Protein AF-A0A9N9I7U0-F1 (afdb_monomer)

pLDDT: mean 82.81, std 10.74, range [43.25, 94.0]

InterPro domains:
  IPR003877 SPRY domain [PF00622] (58-108)
  IPR013320 Concanavalin A-like lectin/glucanase domain superfamily [SSF49899] (7-109)
  IPR043136 B30.2/SPRY domain superfamily [G3DSA:2.60.120.920] (1-111)
  IPR050618 Ubiquitination and Signaling Pathway Regulator [PTHR12864] (9-109)

Secondary structure (DSSP, 8-state):
-B-TTEEE-SSSS--EEE-S--SSGGG---B--SSPPPGGGSEEEEEEE-S---S----SS-EE-TTT-EEE-SSS-PEE-S----TT-EEEEEEETTTTEEEEEETTEE-

Foldseek 3Di:
DWDPQKDQDDPVSQDIDGNFPQPDQVRDIDDDDPDDDDLVVQKDKDKDAPQADDDHDYDADQDQAQVQRFGDDRDPDTDRDGHHHGHGKMKMWMAGSVVRDIWMDINNHTD

Structure (mmCIF, N/CA/C/O backbone):
data_AF-A0A9N9I7U0-F1
#
_entry.id   AF-A0A9N9I7U0-F1
#
loop_
_atom_site.group_PDB
_atom_site.id
_atom_site.type_symbol
_atom_site.label_atom_id
_atom_site.label_alt_id
_atom_site.label_comp_id
_atom_site.label_asym_id
_atom_site.label_entity_id
_atom_site.label_seq_id
_atom_site.pdbx_PDB_ins_code
_atom_site.Cartn_x
_atom_site.Cartn_y
_atom_site.Cartn_z
_atom_site.occupancy
_atom_site.B_iso_or_equiv
_atom_site.auth_seq_id
_atom_site.auth_comp_id
_atom_site.auth_asym_id
_atom_site.auth_atom_id
_atom_site.pdbx_PDB_model_num
ATOM 1 N N . ASP A 1 1 ? -7.838 -12.714 -3.949 1.00 80.19 1 ASP A N 1
ATOM 2 C CA . ASP A 1 1 ? -7.470 -12.498 -5.361 1.00 80.19 1 ASP A CA 1
ATOM 3 C C . ASP A 1 1 ? -6.077 -11.894 -5.380 1.00 80.19 1 ASP A C 1
ATOM 5 O O . ASP A 1 1 ? -5.862 -10.914 -4.674 1.00 80.19 1 ASP A O 1
ATOM 9 N N . CYS A 1 2 ? -5.130 -12.544 -6.049 1.00 86.69 2 CYS A N 1
ATOM 10 C CA . CYS A 1 2 ? -3.701 -12.298 -5.875 1.00 86.69 2 CYS A CA 1
ATOM 11 C C 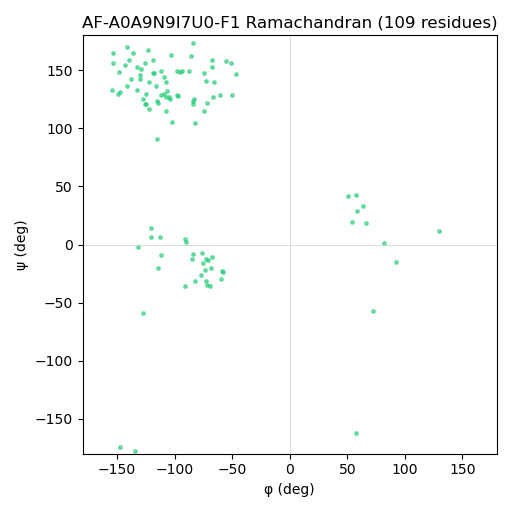. CYS A 1 2 ? -2.960 -12.525 -7.191 1.00 86.69 2 CYS A C 1
ATOM 13 O O . CYS A 1 2 ? -3.152 -13.558 -7.834 1.00 86.69 2 CYS A O 1
ATOM 15 N N . TRP A 1 3 ? -2.113 -11.575 -7.583 1.00 88.12 3 TRP A N 1
ATOM 16 C CA . TRP A 1 3 ? -1.225 -11.755 -8.730 1.00 88.12 3 TRP A CA 1
ATOM 17 C C . TRP A 1 3 ? -0.155 -12.828 -8.452 1.00 88.12 3 TRP A C 1
ATOM 19 O O . TRP A 1 3 ? 0.247 -12.986 -7.299 1.00 88.12 3 TRP A O 1
ATOM 29 N N . PRO A 1 4 ? 0.371 -13.517 -9.488 1.00 91.19 4 PRO A N 1
ATOM 30 C CA . PRO A 1 4 ? 1.359 -14.594 -9.321 1.00 91.19 4 PRO A CA 1
ATOM 31 C C . PRO A 1 4 ? 2.662 -14.183 -8.625 1.00 91.19 4 PRO A C 1
ATOM 33 O O . PRO A 1 4 ? 3.362 -15.029 -8.083 1.00 91.19 4 PRO A O 1
ATOM 36 N N . TYR A 1 5 ? 3.000 -12.893 -8.659 1.00 91.19 5 TYR A N 1
ATOM 37 C CA . TYR A 1 5 ? 4.205 -12.348 -8.037 1.00 91.19 5 TYR A CA 1
ATOM 38 C C . TYR A 1 5 ? 4.004 -11.892 -6.591 1.00 91.19 5 TYR A C 1
ATOM 40 O O . TYR A 1 5 ? 4.946 -11.369 -6.007 1.00 91.19 5 TYR A O 1
ATOM 48 N N . VAL A 1 6 ? 2.815 -12.056 -6.007 1.00 91.81 6 VAL A N 1
ATOM 49 C CA . VAL A 1 6 ? 2.569 -11.726 -4.598 1.00 91.81 6 VAL A CA 1
ATOM 50 C C . VAL A 1 6 ? 2.325 -13.008 -3.820 1.00 91.81 6 VAL A C 1
ATOM 52 O O . VAL A 1 6 ? 1.470 -13.814 -4.182 1.00 91.81 6 VAL A O 1
ATOM 55 N N . THR A 1 7 ? 3.062 -13.167 -2.728 1.00 91.62 7 THR A N 1
ATOM 56 C CA . THR A 1 7 ? 2.929 -14.297 -1.812 1.00 91.62 7 THR A CA 1
ATOM 57 C C . THR A 1 7 ? 2.478 -13.784 -0.458 1.00 91.62 7 THR A C 1
ATOM 59 O O . THR A 1 7 ? 3.002 -12.790 0.039 1.00 91.62 7 THR A O 1
ATOM 62 N N . ILE A 1 8 ? 1.521 -14.472 0.154 1.00 92.94 8 ILE A N 1
ATOM 63 C CA . ILE A 1 8 ? 1.207 -14.302 1.571 1.00 92.94 8 ILE A CA 1
ATOM 64 C C . ILE A 1 8 ? 2.185 -15.180 2.355 1.00 92.94 8 ILE A C 1
ATOM 66 O O . ILE A 1 8 ? 2.255 -16.384 2.108 1.00 92.94 8 ILE A O 1
ATOM 70 N N . ILE A 1 9 ? 2.970 -14.580 3.247 1.00 93.19 9 ILE A N 1
ATOM 71 C CA . ILE A 1 9 ? 4.124 -15.233 3.890 1.00 93.19 9 ILE A CA 1
ATOM 72 C C . ILE A 1 9 ? 3.942 -15.470 5.394 1.00 93.19 9 ILE A C 1
ATOM 74 O O . ILE A 1 9 ? 4.876 -15.900 6.071 1.00 93.19 9 ILE A O 1
ATOM 78 N N . ASP A 1 10 ? 2.758 -15.193 5.931 1.00 92.81 10 ASP A N 1
ATOM 79 C CA . ASP A 1 10 ? 2.378 -15.490 7.310 1.00 92.81 10 ASP A CA 1
ATOM 80 C C . ASP A 1 10 ? 1.118 -16.365 7.385 1.00 92.81 10 ASP A C 1
ATOM 82 O O . ASP A 1 10 ? 0.417 -16.585 6.399 1.00 92.81 10 ASP A O 1
ATOM 86 N N . GLN A 1 11 ? 0.847 -16.907 8.573 1.00 91.81 11 GLN A N 1
ATOM 87 C CA . GLN A 1 11 ? -0.317 -17.770 8.811 1.00 91.81 11 GLN A CA 1
ATOM 88 C C . GLN A 1 11 ? -1.620 -16.969 8.936 1.00 91.81 11 GLN A C 1
ATOM 90 O O . GLN A 1 11 ? -2.693 -17.486 8.624 1.00 91.81 11 GLN A O 1
ATOM 95 N N . ASP A 1 12 ? -1.514 -15.705 9.350 1.00 94.00 12 ASP A N 1
ATOM 96 C CA . ASP A 1 12 ? -2.656 -14.820 9.589 1.00 94.00 12 ASP A CA 1
ATOM 97 C C . ASP A 1 12 ? -3.156 -14.123 8.314 1.00 94.00 12 ASP A C 1
ATOM 99 O O . ASP A 1 12 ? -4.230 -13.524 8.307 1.00 94.00 12 ASP A O 1
ATOM 103 N N . ASN A 1 13 ? -2.430 -14.261 7.203 1.00 91.88 13 ASN A N 1
ATOM 104 C CA . ASN A 1 13 ? -2.685 -13.606 5.924 1.00 91.88 13 ASN A CA 1
ATOM 105 C C . ASN A 1 13 ? -2.581 -12.075 5.948 1.00 91.88 13 ASN A C 1
ATOM 107 O O . ASN A 1 13 ? -3.295 -11.389 5.210 1.00 91.88 13 ASN A O 1
ATOM 111 N N . LEU A 1 14 ? -1.693 -11.536 6.783 1.00 91.44 14 LEU A N 1
ATOM 112 C CA . LEU A 1 14 ? -1.484 -10.099 6.957 1.00 91.44 14 LEU A CA 1
ATOM 113 C C . LEU A 1 14 ? -0.120 -9.632 6.438 1.00 91.44 14 LEU A C 1
ATOM 115 O O . LEU A 1 14 ? 0.111 -8.427 6.327 1.00 91.44 14 LEU A O 1
ATOM 119 N N . LYS A 1 15 ? 0.773 -10.557 6.073 1.00 90.75 15 LYS A N 1
ATOM 120 C CA . LYS A 1 15 ? 2.107 -10.247 5.560 1.00 90.75 15 LYS A CA 1
ATOM 121 C C . LYS A 1 15 ? 2.252 -10.705 4.117 1.00 90.75 15 LYS A C 1
ATOM 123 O O . LYS A 1 15 ? 2.103 -11.885 3.805 1.00 90.75 15 LYS A O 1
ATOM 128 N N . VAL A 1 16 ? 2.603 -9.765 3.245 1.00 91.38 16 VAL A N 1
ATOM 129 C CA . VAL A 1 16 ? 2.765 -10.004 1.807 1.00 91.38 16 VAL A CA 1
ATOM 130 C C . VAL A 1 16 ? 4.192 -9.733 1.353 1.00 91.38 16 VAL A C 1
ATOM 132 O O . VAL A 1 16 ? 4.867 -8.848 1.878 1.00 91.38 16 VAL A O 1
ATOM 135 N N . GLU A 1 17 ? 4.639 -10.492 0.359 1.00 88.94 17 GLU A N 1
ATOM 136 C CA . GLU A 1 17 ? 5.953 -10.357 -0.260 1.00 88.94 17 GLU A CA 1
ATOM 137 C C . GLU A 1 17 ? 5.838 -10.365 -1.785 1.00 88.94 17 GLU A C 1
ATOM 139 O O . GLU A 1 17 ? 5.162 -11.216 -2.372 1.00 88.94 17 GLU A O 1
ATOM 144 N N . TYR A 1 18 ? 6.520 -9.414 -2.424 1.00 89.88 18 TYR A N 1
ATOM 145 C CA . TYR A 1 18 ? 6.682 -9.383 -3.871 1.00 89.88 18 TYR A CA 1
ATOM 146 C C . TYR A 1 18 ? 7.862 -10.267 -4.288 1.00 89.88 18 TYR A C 1
ATOM 148 O O . TYR A 1 18 ? 8.990 -10.059 -3.854 1.00 89.88 18 TYR A O 1
ATOM 156 N N . ASN A 1 19 ? 7.589 -11.223 -5.171 1.00 88.62 19 ASN A N 1
ATOM 157 C CA . ASN A 1 19 ? 8.519 -12.235 -5.675 1.00 88.62 19 ASN A CA 1
ATOM 158 C C . ASN A 1 19 ? 8.691 -12.163 -7.206 1.00 88.62 19 ASN A C 1
ATOM 160 O O . ASN A 1 19 ? 9.167 -13.107 -7.839 1.00 88.62 19 ASN A O 1
ATOM 164 N N . GLY A 1 20 ? 8.251 -11.064 -7.824 1.00 86.62 20 GLY A N 1
ATOM 165 C CA . GLY A 1 20 ? 8.372 -10.842 -9.262 1.00 86.62 20 GLY A CA 1
ATOM 166 C C . GLY A 1 20 ? 9.731 -10.268 -9.679 1.00 86.62 20 GLY A C 1
ATOM 167 O O . GLY A 1 20 ? 10.557 -9.906 -8.843 1.00 86.62 20 GLY A O 1
ATOM 168 N N . PRO A 1 21 ? 9.985 -10.165 -10.993 1.00 84.69 21 PRO A N 1
ATOM 169 C CA . PRO A 1 21 ? 11.277 -9.724 -11.514 1.00 84.69 21 PRO A CA 1
ATOM 170 C C . PRO A 1 21 ? 11.537 -8.217 -11.347 1.00 84.69 21 PRO A C 1
ATOM 172 O O . PRO A 1 21 ? 12.699 -7.817 -11.395 1.00 84.69 21 PRO A O 1
ATOM 175 N N . GLY A 1 22 ? 10.498 -7.385 -11.186 1.00 80.50 22 GLY A N 1
ATOM 176 C CA . GLY A 1 22 ? 10.621 -5.948 -10.900 1.00 80.50 22 GLY A CA 1
ATOM 177 C C . GLY A 1 22 ? 11.413 -5.129 -11.931 1.00 80.50 22 GLY A C 1
ATOM 178 O O . GLY A 1 22 ? 12.052 -4.141 -11.568 1.00 80.50 22 GLY A O 1
ATOM 179 N N . ARG A 1 23 ? 11.437 -5.538 -13.208 1.00 79.06 23 ARG A N 1
ATOM 180 C CA . ARG A 1 23 ? 12.278 -4.919 -14.254 1.00 79.06 23 ARG A CA 1
ATOM 181 C C . ARG A 1 23 ? 11.558 -3.795 -14.983 1.00 79.06 23 ARG A C 1
ATOM 183 O O . ARG A 1 23 ? 12.187 -2.825 -15.401 1.00 79.06 23 ARG A O 1
ATOM 190 N N . THR A 1 24 ? 10.258 -3.962 -15.183 1.00 75.44 24 THR A N 1
ATOM 191 C CA . THR A 1 24 ? 9.408 -3.112 -16.015 1.00 75.44 24 THR A CA 1
ATOM 192 C C . THR A 1 24 ? 8.040 -2.914 -15.374 1.00 75.44 24 THR A C 1
ATOM 194 O O . THR A 1 24 ? 7.666 -3.621 -14.441 1.00 75.44 24 THR A O 1
ATOM 197 N N . SER A 1 25 ? 7.249 -1.996 -15.929 1.00 69.75 25 SER A N 1
ATOM 198 C CA . SER A 1 25 ? 5.860 -1.809 -15.514 1.00 69.75 25 SER A CA 1
ATOM 199 C C . SER A 1 25 ? 4.992 -3.061 -15.686 1.00 69.75 25 SER A C 1
ATOM 201 O O . SER A 1 25 ? 4.080 -3.293 -14.907 1.00 69.75 25 SER A O 1
ATOM 203 N N . SER A 1 26 ? 5.266 -3.944 -16.645 1.00 78.94 26 SER A N 1
ATOM 204 C CA . SER A 1 26 ? 4.480 -5.183 -16.752 1.00 78.94 26 SER A CA 1
ATOM 205 C C . SER A 1 26 ? 4.694 -6.151 -15.583 1.00 78.94 26 SER A C 1
ATOM 207 O O . SER A 1 26 ? 3.932 -7.102 -15.447 1.00 78.94 26 SER A O 1
ATOM 209 N N . ASP A 1 27 ? 5.695 -5.902 -14.733 1.00 82.06 27 ASP A N 1
ATOM 210 C CA . ASP A 1 27 ? 6.002 -6.729 -13.567 1.00 82.06 27 ASP A CA 1
ATOM 211 C C . ASP A 1 27 ? 5.279 -6.261 -12.294 1.00 82.06 27 ASP A C 1
ATOM 213 O O . ASP A 1 27 ? 5.533 -6.816 -11.222 1.00 82.06 27 ASP A O 1
ATOM 217 N N . ALA A 1 28 ? 4.394 -5.255 -12.392 1.00 80.50 28 ALA A N 1
ATOM 218 C CA . ALA A 1 28 ? 3.541 -4.813 -11.285 1.00 80.50 28 ALA A CA 1
ATOM 219 C C . ALA A 1 28 ? 2.817 -6.000 -10.672 1.00 80.50 28 ALA A C 1
ATOM 221 O O . ALA A 1 28 ? 2.559 -6.986 -11.353 1.00 80.50 28 ALA A O 1
ATOM 222 N N . ALA A 1 29 ? 2.413 -5.892 -9.415 1.00 85.50 29 ALA A N 1
ATOM 223 C CA . ALA A 1 29 ? 1.514 -6.878 -8.856 1.00 85.50 29 ALA A CA 1
ATOM 224 C C . ALA A 1 29 ? 0.609 -6.248 -7.807 1.00 85.50 29 ALA A C 1
ATOM 226 O O . ALA A 1 29 ? 0.998 -5.308 -7.116 1.00 85.50 29 ALA A O 1
ATOM 227 N N . ALA A 1 30 ? -0.603 -6.780 -7.699 1.00 87.44 30 ALA A N 1
ATOM 228 C CA . ALA A 1 30 ? -1.586 -6.350 -6.723 1.00 87.44 30 ALA A CA 1
ATOM 229 C C . ALA A 1 30 ? -2.192 -7.563 -6.016 1.00 87.44 30 ALA A C 1
ATOM 231 O O . ALA A 1 30 ? -2.298 -8.662 -6.571 1.00 87.44 30 ALA A O 1
ATOM 232 N N . ILE A 1 31 ? -2.631 -7.332 -4.786 1.00 90.94 31 ILE A N 1
ATOM 233 C CA . ILE A 1 31 ? -3.422 -8.269 -4.000 1.00 90.94 31 ILE A CA 1
ATOM 234 C C . ILE A 1 31 ? -4.642 -7.531 -3.457 1.00 90.94 31 ILE A C 1
ATOM 236 O O . ILE A 1 31 ? -4.565 -6.353 -3.114 1.00 90.94 31 ILE A O 1
ATOM 240 N N . ARG A 1 32 ? -5.782 -8.221 -3.409 1.00 91.38 32 ARG A N 1
ATOM 241 C CA . ARG A 1 32 ? -7.019 -7.707 -2.815 1.00 91.38 32 ARG A CA 1
ATOM 242 C C . ARG A 1 32 ? -7.363 -8.483 -1.553 1.00 91.38 32 ARG A C 1
ATOM 244 O O . ARG A 1 32 ? -7.121 -9.691 -1.477 1.00 91.38 32 ARG A O 1
ATOM 251 N N . THR A 1 33 ? -8.009 -7.799 -0.611 1.00 89.44 33 THR A N 1
ATOM 252 C CA . THR A 1 33 ? -8.665 -8.426 0.541 1.00 89.44 33 THR A CA 1
ATOM 253 C C . THR A 1 33 ? -9.676 -9.484 0.085 1.00 89.44 33 THR A C 1
ATOM 255 O O . THR A 1 33 ? -10.173 -9.475 -1.045 1.00 89.44 33 THR A O 1
ATOM 258 N N . ASN A 1 34 ? -9.999 -10.425 0.972 1.00 90.88 34 ASN A N 1
ATOM 259 C CA . ASN A 1 34 ? -10.948 -11.504 0.676 1.00 90.88 34 ASN A CA 1
ATOM 260 C C . ASN A 1 34 ? -12.415 -11.037 0.612 1.00 90.88 34 ASN A C 1
ATOM 262 O O . ASN A 1 34 ? -13.271 -11.794 0.153 1.00 90.88 34 ASN A O 1
ATOM 266 N N . LYS A 1 35 ? -12.708 -9.814 1.068 1.00 91.06 35 LYS A N 1
ATOM 267 C CA . LYS A 1 35 ? -14.038 -9.203 1.056 1.00 91.06 35 LYS A CA 1
ATOM 268 C C . LYS A 1 35 ? -13.951 -7.731 0.640 1.00 91.06 35 LYS A C 1
ATOM 270 O O . LYS A 1 35 ? -12.995 -7.059 1.040 1.00 91.06 35 LYS A O 1
ATOM 275 N N . PRO A 1 36 ? -14.927 -7.226 -0.139 1.00 88.75 36 PRO A N 1
ATOM 276 C CA . PRO A 1 36 ? -15.066 -5.795 -0.370 1.00 88.75 36 PRO A CA 1
ATOM 277 C C . PRO A 1 36 ? -15.472 -5.089 0.926 1.00 88.75 36 PRO A C 1
ATOM 279 O O . PRO A 1 36 ? -16.036 -5.708 1.831 1.00 88.75 36 PRO A O 1
ATOM 282 N N . ILE A 1 37 ? -15.214 -3.786 0.992 1.00 89.62 37 ILE A N 1
ATOM 283 C CA . ILE A 1 37 ? -15.696 -2.949 2.089 1.00 89.62 37 ILE A CA 1
ATOM 284 C C . ILE A 1 37 ? -17.216 -2.783 1.925 1.00 89.62 37 ILE A C 1
ATOM 286 O O . ILE A 1 37 ? -17.641 -2.311 0.867 1.00 89.62 37 ILE A O 1
ATOM 290 N N . PRO A 1 38 ? -18.041 -3.178 2.913 1.00 88.56 38 PRO A N 1
ATOM 291 C CA . PRO A 1 38 ? -19.484 -2.978 2.837 1.00 88.56 38 PRO A CA 1
ATOM 292 C C . PRO A 1 38 ? -19.800 -1.474 2.872 1.00 88.56 38 PRO A C 1
ATOM 294 O O . PRO A 1 38 ? -19.331 -0.803 3.791 1.00 88.56 38 PRO A O 1
ATOM 297 N N . PRO A 1 39 ? -20.569 -0.913 1.923 1.00 78.88 39 PRO A N 1
ATOM 298 C CA . PRO A 1 39 ? -20.886 0.520 1.912 1.00 78.88 39 PRO A CA 1
ATOM 299 C C . PRO A 1 39 ? -21.591 1.010 3.187 1.00 78.88 39 PRO A C 1
ATOM 301 O O . PRO A 1 39 ? -21.510 2.185 3.537 1.00 78.88 39 PRO A O 1
ATOM 304 N N . GLU A 1 40 ? -22.262 0.112 3.909 1.00 89.44 40 GLU A N 1
ATOM 305 C CA . GLU A 1 40 ? -23.042 0.412 5.112 1.00 89.44 40 GLU A CA 1
ATOM 306 C C . GLU A 1 40 ? -22.174 0.771 6.326 1.00 89.44 40 GLU A C 1
ATOM 308 O O . GLU A 1 40 ? -22.695 1.283 7.316 1.00 89.44 40 GLU A O 1
ATOM 313 N N . VAL A 1 41 ? -20.858 0.524 6.276 1.00 90.06 41 VAL A N 1
ATOM 314 C CA . VAL A 1 41 ? -19.946 0.830 7.394 1.00 90.06 41 VAL A CA 1
ATOM 315 C C . VAL A 1 41 ? -19.768 2.333 7.622 1.00 90.06 41 VAL A C 1
ATOM 317 O O . VAL A 1 41 ? -19.359 2.737 8.708 1.00 90.06 41 VAL A O 1
ATOM 320 N N . GLY A 1 42 ? -20.066 3.168 6.618 1.00 88.88 42 GLY A N 1
ATOM 321 C CA . GLY A 1 42 ? -19.907 4.625 6.659 1.00 88.88 42 GLY A CA 1
ATOM 322 C C . GLY A 1 42 ? -18.443 5.073 6.607 1.00 88.88 42 GLY A C 1
ATOM 323 O O . GLY A 1 42 ? -18.058 5.789 5.687 1.00 88.88 42 GLY A O 1
ATOM 324 N N . LEU A 1 43 ? -17.620 4.608 7.549 1.00 88.06 43 LEU A N 1
ATOM 325 C CA . LEU A 1 43 ? -16.184 4.863 7.622 1.00 88.06 43 LEU A CA 1
ATOM 326 C C . LEU A 1 43 ? -15.419 3.542 7.737 1.00 88.06 43 LEU A C 1
ATOM 328 O O . LEU A 1 43 ? -15.663 2.748 8.645 1.00 88.06 43 LEU A O 1
ATOM 332 N N . TYR A 1 44 ? -14.469 3.328 6.832 1.00 91.00 44 TYR A N 1
ATOM 333 C CA . TYR A 1 44 ? -13.559 2.188 6.870 1.00 91.00 44 TYR A CA 1
ATOM 334 C C . TYR A 1 44 ? -12.113 2.668 6.919 1.00 91.00 44 TYR A C 1
ATOM 336 O O . TYR A 1 44 ? -11.756 3.624 6.234 1.00 91.00 44 TYR A O 1
ATOM 344 N N . TYR A 1 45 ? -11.282 1.998 7.712 1.00 91.12 45 TYR A N 1
ATOM 345 C CA . TYR A 1 45 ? -9.879 2.354 7.890 1.00 91.12 45 TYR A CA 1
ATOM 346 C C . TYR A 1 45 ? -9.022 1.096 7.981 1.00 91.12 45 TYR A C 1
ATOM 348 O O . TYR A 1 45 ? -9.386 0.139 8.666 1.00 91.12 45 TYR A O 1
ATOM 356 N N . PHE A 1 46 ? -7.885 1.106 7.292 1.00 89.62 46 PHE A N 1
ATOM 357 C CA . PHE A 1 46 ? -6.859 0.079 7.417 1.00 89.62 46 PHE A CA 1
ATOM 358 C C . PHE A 1 46 ? -5.470 0.704 7.319 1.00 89.62 46 PHE A C 1
ATOM 360 O O . PHE A 1 46 ? -5.289 1.754 6.702 1.00 89.62 46 PHE A O 1
ATOM 367 N N . GLU A 1 47 ? -4.490 0.033 7.916 1.00 86.31 47 GLU A N 1
ATOM 368 C CA . GLU A 1 47 ? -3.090 0.450 7.906 1.00 86.31 47 GLU A CA 1
ATOM 369 C C . GLU A 1 47 ? -2.219 -0.606 7.240 1.00 86.31 47 GLU A C 1
ATOM 371 O O . GLU A 1 47 ? -2.485 -1.807 7.323 1.00 86.31 47 GLU A O 1
ATOM 376 N N . ILE A 1 48 ? -1.165 -0.139 6.577 1.00 86.38 48 ILE A N 1
ATOM 377 C CA . ILE A 1 48 ? -0.106 -0.964 6.010 1.00 86.38 48 ILE A CA 1
ATOM 378 C C . ILE A 1 48 ? 1.226 -0.464 6.568 1.00 86.38 48 ILE A C 1
ATOM 380 O O . ILE A 1 48 ? 1.544 0.726 6.496 1.00 86.38 48 ILE A O 1
ATOM 384 N N . THR A 1 49 ? 2.032 -1.387 7.085 1.00 84.50 49 THR A N 1
ATOM 385 C CA . THR A 1 49 ? 3.411 -1.111 7.502 1.00 84.50 49 THR A CA 1
ATOM 386 C C . THR A 1 49 ? 4.380 -1.528 6.402 1.00 84.50 49 THR A C 1
ATOM 388 O O . THR A 1 49 ? 4.347 -2.667 5.931 1.00 84.50 49 THR A O 1
ATOM 391 N N . VAL A 1 50 ? 5.286 -0.627 6.011 1.00 82.50 50 VAL A N 1
ATOM 392 C CA . VAL A 1 50 ? 6.321 -0.942 5.016 1.00 82.50 50 VAL A CA 1
ATOM 393 C C . VAL A 1 50 ? 7.486 -1.653 5.700 1.00 82.50 50 VAL A C 1
ATOM 395 O O . VAL A 1 50 ? 8.302 -1.034 6.383 1.00 82.50 50 VAL A O 1
ATOM 398 N N . LEU A 1 51 ? 7.570 -2.969 5.501 1.00 78.12 51 LEU A N 1
ATOM 399 C CA . LEU A 1 51 ? 8.657 -3.792 6.045 1.00 78.12 51 LEU A CA 1
ATOM 400 C C . LEU A 1 51 ? 9.922 -3.745 5.176 1.00 78.12 51 LEU A C 1
ATOM 402 O O . LEU A 1 51 ? 11.030 -3.853 5.693 1.00 78.12 51 LEU A O 1
ATOM 406 N N . ASN A 1 52 ? 9.758 -3.589 3.861 1.00 74.75 52 ASN A N 1
ATOM 407 C CA . ASN A 1 52 ? 10.838 -3.461 2.885 1.00 74.75 52 ASN A CA 1
ATOM 408 C C . ASN A 1 52 ? 10.318 -2.677 1.668 1.00 74.75 52 ASN A C 1
ATOM 410 O O . ASN A 1 52 ? 9.226 -2.965 1.183 1.00 74.75 52 ASN A O 1
ATOM 414 N N . SER A 1 53 ? 11.073 -1.686 1.194 1.00 65.06 53 SER A N 1
ATOM 415 C CA . SER A 1 53 ? 10.675 -0.824 0.074 1.00 65.06 53 SER A CA 1
ATOM 416 C C . SER A 1 53 ? 10.996 -1.393 -1.313 1.00 65.06 53 SER A C 1
ATOM 418 O O . SER A 1 53 ? 10.517 -0.846 -2.303 1.00 65.06 53 SER A O 1
ATOM 420 N N . GLY A 1 54 ? 11.801 -2.458 -1.417 1.00 67.12 54 GLY A N 1
ATOM 421 C CA . GLY A 1 54 ? 12.328 -2.932 -2.701 1.00 67.12 54 GLY A CA 1
ATOM 422 C C . GLY A 1 54 ? 13.122 -1.848 -3.445 1.00 67.12 54 GLY A C 1
ATOM 423 O O . GLY A 1 54 ? 13.546 -0.860 -2.842 1.00 67.12 54 GLY A O 1
ATOM 424 N N . GLU A 1 55 ? 13.327 -2.030 -4.757 1.00 56.50 55 GLU A N 1
ATOM 425 C CA . GLU A 1 55 ? 14.093 -1.075 -5.576 1.00 56.50 55 GLU A CA 1
ATOM 426 C C . GLU A 1 55 ? 13.293 -0.339 -6.672 1.00 56.50 55 GLU A C 1
ATOM 428 O O . GLU A 1 55 ? 13.784 0.701 -7.112 1.00 56.50 55 GLU A O 1
ATOM 433 N N . ARG A 1 56 ? 12.114 -0.798 -7.158 1.00 56.94 56 ARG A N 1
ATOM 434 C CA . ARG A 1 56 ? 11.438 -0.199 -8.352 1.00 56.94 56 ARG A CA 1
ATOM 435 C C . ARG A 1 56 ? 9.892 -0.344 -8.430 1.00 56.94 56 ARG A C 1
ATOM 437 O O . ARG A 1 56 ? 9.296 -1.132 -7.709 1.00 56.94 56 ARG A O 1
ATOM 444 N N . TRP A 1 57 ? 9.292 0.459 -9.331 1.00 59.69 57 TRP A N 1
ATOM 445 C CA . TRP A 1 57 ? 7.918 1.045 -9.415 1.00 59.69 57 TRP A CA 1
ATOM 446 C C . TRP A 1 57 ? 6.930 0.382 -10.409 1.00 59.69 57 TRP A C 1
ATOM 448 O O . TRP A 1 57 ? 7.449 -0.197 -11.357 1.00 59.69 57 TRP A O 1
ATOM 458 N N . VAL A 1 58 ? 5.582 0.628 -10.303 1.00 51.34 58 VAL A N 1
ATOM 459 C CA . VAL A 1 58 ? 4.587 0.670 -11.440 1.00 51.34 58 VAL A CA 1
ATOM 460 C C . VAL A 1 58 ? 3.295 1.561 -11.250 1.00 51.34 58 VAL A C 1
ATOM 462 O O . VAL A 1 58 ? 2.882 1.804 -10.123 1.00 51.34 58 VAL A O 1
ATOM 465 N N . HIS A 1 59 ? 2.639 2.024 -12.352 1.00 43.25 59 HIS A N 1
ATOM 466 C CA . HIS A 1 59 ? 1.304 2.692 -12.510 1.00 43.25 59 HIS A CA 1
ATOM 467 C C . HIS A 1 59 ? 0.059 1.771 -12.645 1.00 43.25 59 HIS A C 1
ATOM 469 O O . HIS A 1 59 ? 0.172 0.644 -13.115 1.00 43.25 59 HIS A O 1
ATOM 47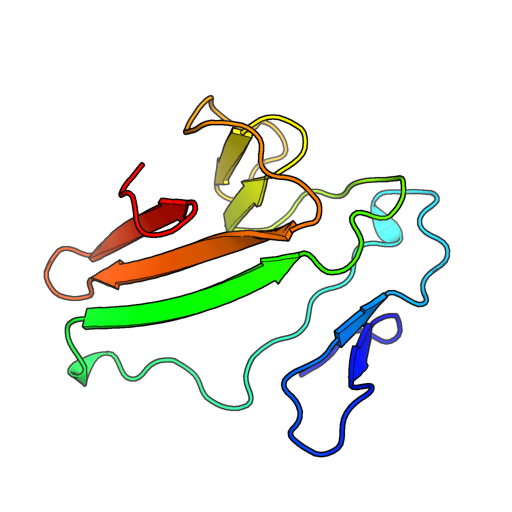5 N N . GLY A 1 60 ? -1.150 2.324 -12.414 1.00 44.03 60 GLY A N 1
ATOM 476 C CA . GLY A 1 60 ? -2.439 1.725 -12.833 1.00 44.03 60 GLY A CA 1
ATOM 477 C C . GLY A 1 60 ? -3.523 1.610 -11.751 1.00 44.03 60 GLY A C 1
ATOM 478 O O . GLY A 1 60 ? -4.522 0.930 -11.961 1.00 44.03 60 GLY A O 1
ATOM 479 N N . THR A 1 61 ? -3.335 2.252 -10.600 1.00 56.56 61 THR A N 1
ATOM 480 C CA . THR A 1 61 ? -4.193 2.153 -9.408 1.00 56.56 61 THR A CA 1
ATOM 481 C C . THR A 1 61 ? -4.441 3.534 -8.801 1.00 56.56 61 THR A C 1
ATOM 483 O O . THR A 1 61 ? -3.713 4.477 -9.117 1.00 56.56 61 THR A O 1
ATOM 486 N N . ILE A 1 62 ? -5.434 3.654 -7.907 1.00 58.19 62 ILE A N 1
ATOM 487 C CA . ILE A 1 62 ? -5.417 4.739 -6.917 1.00 58.19 62 ILE A CA 1
ATOM 488 C C . ILE A 1 62 ? -4.377 4.370 -5.865 1.00 58.19 62 ILE A C 1
ATOM 490 O O . ILE A 1 62 ? -4.515 3.349 -5.195 1.00 58.19 62 ILE A O 1
ATOM 494 N N . GLY A 1 63 ? -3.306 5.149 -5.776 1.00 69.94 63 GLY A N 1
ATOM 495 C CA . GLY A 1 63 ? -2.202 4.864 -4.870 1.00 69.94 63 GLY A CA 1
ATOM 496 C C . GLY A 1 63 ? -1.535 6.142 -4.401 1.00 69.94 63 GLY A C 1
ATOM 497 O O . GLY A 1 63 ? -1.168 6.985 -5.219 1.00 69.94 63 GLY A O 1
ATOM 498 N N . TYR A 1 64 ? -1.362 6.263 -3.089 1.00 73.81 64 TYR A N 1
ATOM 499 C CA . TYR A 1 64 ? -0.401 7.179 -2.492 1.00 73.81 64 TYR A CA 1
ATOM 500 C C . TYR A 1 64 ? 0.962 6.492 -2.484 1.00 73.81 64 TYR A C 1
ATOM 502 O O . TYR A 1 64 ? 1.064 5.361 -2.021 1.00 73.81 64 TYR A O 1
ATOM 510 N N . HIS A 1 65 ? 1.977 7.126 -3.066 1.00 77.12 65 HIS A N 1
ATOM 511 C CA . HIS A 1 65 ? 3.260 6.486 -3.344 1.00 77.12 65 HIS A CA 1
ATOM 512 C C . HIS A 1 65 ? 4.362 6.959 -2.392 1.00 77.12 65 HIS A C 1
ATOM 514 O O . HIS A 1 65 ? 4.567 8.157 -2.197 1.00 77.12 65 HIS A O 1
ATOM 520 N N . GLY A 1 66 ? 5.113 6.009 -1.832 1.00 77.19 66 GLY A N 1
ATOM 521 C CA . GLY A 1 66 ? 6.122 6.286 -0.807 1.00 77.19 66 GLY A CA 1
ATOM 522 C C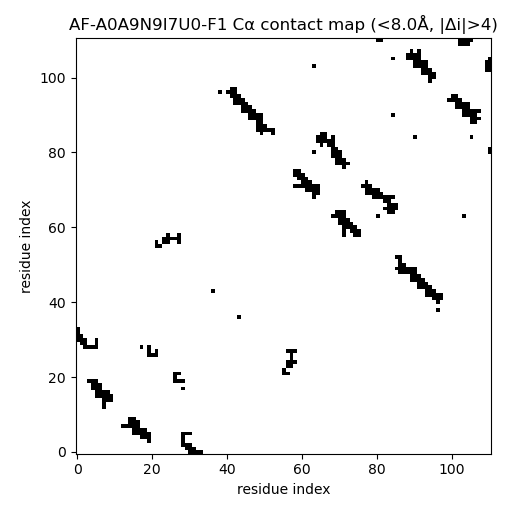 . GLY A 1 66 ? 7.384 6.963 -1.317 1.00 77.19 66 GLY A C 1
ATOM 523 O O . GLY A 1 66 ? 7.955 7.781 -0.603 1.00 77.19 66 GLY A O 1
ATOM 524 N N . ASP A 1 67 ? 7.785 6.699 -2.561 1.00 75.94 67 ASP A N 1
ATOM 525 C CA . ASP A 1 67 ? 9.012 7.237 -3.154 1.00 75.94 67 ASP A CA 1
ATOM 526 C C . ASP A 1 67 ? 8.937 8.748 -3.399 1.00 75.94 67 ASP A C 1
ATOM 528 O O . ASP A 1 67 ? 9.928 9.460 -3.241 1.00 75.94 67 ASP A O 1
ATOM 532 N N . ASN A 1 68 ? 7.758 9.251 -3.763 1.00 78.75 68 ASN A N 1
ATOM 533 C CA . ASN A 1 68 ? 7.591 10.625 -4.234 1.00 78.75 68 ASN A CA 1
ATOM 534 C C . ASN A 1 68 ? 6.437 11.388 -3.570 1.00 78.75 68 ASN A C 1
ATOM 536 O O . ASN A 1 68 ? 6.244 12.566 -3.874 1.00 78.75 68 ASN A O 1
ATOM 540 N N . GLY A 1 69 ? 5.677 10.738 -2.685 1.00 82.12 69 GLY A N 1
ATOM 541 C CA . GLY A 1 69 ? 4.567 11.362 -1.973 1.00 82.12 69 GLY A CA 1
ATOM 542 C C . GLY A 1 69 ? 3.399 11.767 -2.878 1.00 82.12 69 GLY A C 1
ATOM 543 O O . GLY A 1 69 ? 2.592 12.623 -2.512 1.00 82.12 69 GLY A O 1
ATOM 544 N N . ARG A 1 70 ? 3.309 11.210 -4.090 1.00 85.75 70 ARG A N 1
ATOM 545 C CA . ARG A 1 70 ? 2.264 11.559 -5.055 1.00 85.75 70 ARG A CA 1
ATOM 546 C C . ARG A 1 70 ? 1.073 10.626 -4.964 1.00 85.75 70 ARG A C 1
ATOM 548 O O . ARG A 1 70 ? 1.215 9.437 -4.677 1.00 85.75 70 ARG A O 1
ATOM 555 N N . LEU A 1 71 ? -0.093 11.178 -5.273 1.00 80.88 71 LEU A N 1
ATOM 556 C CA . LEU A 1 71 ? -1.323 10.433 -5.479 1.00 80.88 71 LEU A CA 1
ATOM 557 C C . LEU A 1 71 ? -1.516 10.204 -6.978 1.00 80.88 71 LEU A C 1
ATOM 559 O O . LEU A 1 71 ? -1.464 11.139 -7.779 1.00 80.88 71 LEU A O 1
ATOM 563 N N . TYR A 1 72 ? -1.732 8.953 -7.362 1.00 78.19 72 TYR A N 1
ATOM 564 C CA . TYR A 1 72 ? -2.058 8.572 -8.732 1.00 78.19 72 TYR A CA 1
ATOM 565 C C . TYR A 1 72 ? -3.544 8.254 -8.798 1.00 78.19 72 TYR A C 1
ATOM 567 O O . TYR A 1 72 ? -4.012 7.429 -8.029 1.00 78.19 72 TYR A O 1
ATOM 575 N N . HIS A 1 73 ? -4.285 8.897 -9.698 1.00 76.56 73 HIS A N 1
ATOM 576 C CA . HIS A 1 73 ? -5.706 8.633 -9.946 1.00 76.56 73 HIS A CA 1
ATOM 577 C C . HIS A 1 73 ? -5.873 8.092 -11.364 1.00 76.56 73 HIS A C 1
ATOM 579 O O . HIS A 1 73 ? -5.992 8.864 -12.314 1.00 76.56 73 HIS A O 1
ATOM 585 N N . GLU A 1 74 ? -5.818 6.763 -11.505 1.00 65.50 74 GLU A N 1
ATOM 586 C CA . GLU A 1 74 ? -6.092 6.032 -12.760 1.00 65.50 74 GLU A CA 1
ATOM 587 C C . GLU A 1 74 ? -5.257 6.491 -13.978 1.00 65.50 74 GLU A C 1
ATOM 589 O O . GLU A 1 74 ? -5.605 6.246 -15.133 1.00 65.50 74 GLU A O 1
ATOM 594 N N . ARG A 1 75 ? -4.134 7.180 -13.742 1.00 67.38 75 ARG A N 1
ATOM 595 C CA . ARG A 1 75 ? -3.269 7.782 -14.766 1.00 67.38 75 ARG A CA 1
ATOM 596 C C . ARG A 1 75 ? -1.802 7.587 -14.406 1.00 67.38 75 ARG A C 1
ATOM 598 O O . ARG A 1 75 ? -1.455 7.400 -13.245 1.00 67.38 75 ARG A O 1
ATOM 605 N N . GLY A 1 76 ? -0.928 7.674 -15.409 1.00 65.00 76 GLY A N 1
ATOM 606 C CA . GLY A 1 76 ? 0.523 7.574 -15.211 1.00 65.00 76 GLY A CA 1
ATOM 607 C C . GLY A 1 76 ? 1.188 8.828 -14.630 1.00 65.00 76 GLY A C 1
ATOM 608 O O . G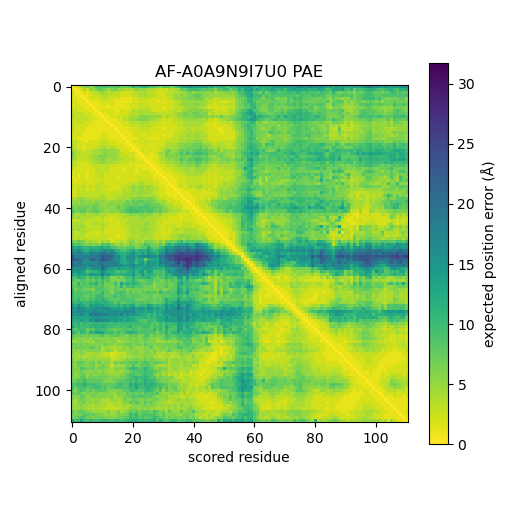LY A 1 76 ? 2.360 8.834 -14.278 1.00 65.00 76 GLY A O 1
ATOM 609 N N . THR A 1 77 ? 0.460 9.926 -14.496 1.00 73.75 77 THR A N 1
ATOM 610 C CA . THR A 1 77 ? 0.981 11.153 -13.891 1.00 73.75 77 THR A CA 1
ATOM 611 C C . THR A 1 77 ? 0.353 11.332 -12.521 1.00 73.75 77 THR A C 1
ATOM 613 O O . THR A 1 77 ? -0.860 11.510 -12.435 1.00 73.75 77 THR A O 1
ATOM 616 N N . GLY A 1 78 ? 1.170 11.273 -11.469 1.00 77.06 78 GLY A N 1
ATOM 617 C CA . GLY A 1 78 ? 0.727 11.532 -10.101 1.00 77.06 78 GLY A CA 1
ATOM 618 C C . GLY A 1 78 ? 0.807 13.016 -9.756 1.00 77.06 78 GLY A C 1
ATOM 619 O O . GLY A 1 78 ? 1.693 13.722 -10.251 1.00 77.06 78 GLY A O 1
ATOM 620 N N . GLU A 1 79 ? -0.079 13.476 -8.885 1.00 83.50 79 GLU A N 1
ATOM 621 C CA . GLU A 1 79 ? -0.087 14.834 -8.334 1.00 83.50 79 GLU A CA 1
ATOM 622 C C . GLU A 1 79 ? 0.579 14.845 -6.958 1.00 83.50 79 GLU A C 1
ATOM 624 O O . GLU A 1 79 ? 0.557 13.837 -6.253 1.00 83.50 79 GLU A O 1
ATOM 629 N N . PHE A 1 80 ? 1.217 15.957 -6.578 1.00 84.88 80 PHE A N 1
ATOM 630 C CA . PHE A 1 80 ? 1.748 16.080 -5.219 1.00 84.88 80 PHE A CA 1
ATOM 631 C C . PHE A 1 80 ? 0.595 15.971 -4.219 1.00 84.88 80 PHE A C 1
ATOM 633 O O . PHE A 1 80 ? -0.399 16.677 -4.368 1.00 84.88 80 PHE A O 1
ATOM 640 N N . PHE A 1 81 ? 0.742 15.096 -3.228 1.00 88.25 81 PHE A N 1
ATOM 641 C CA . PHE A 1 81 ? -0.299 14.836 -2.243 1.00 88.25 81 PHE A CA 1
ATOM 642 C C . PHE A 1 81 ? 0.243 14.982 -0.821 1.00 88.25 81 PHE A C 1
ATOM 644 O O . PHE A 1 81 ? -0.202 15.853 -0.084 1.00 88.25 81 PHE A O 1
ATOM 651 N N . GLY A 1 82 ? 1.264 14.202 -0.465 1.00 87.69 82 GLY A N 1
ATOM 652 C CA . GLY A 1 82 ? 1.792 14.150 0.894 1.00 87.69 82 GLY A CA 1
ATOM 653 C C . GLY A 1 82 ? 3.299 13.880 0.958 1.00 87.69 82 GLY A C 1
ATOM 654 O O . GLY A 1 82 ? 3.987 13.872 -0.063 1.00 87.69 82 GLY A O 1
ATOM 655 N N . PRO A 1 83 ? 3.855 13.694 2.165 1.00 88.19 83 PRO A N 1
ATOM 656 C CA . PRO A 1 83 ? 5.271 13.394 2.359 1.00 88.19 83 PRO A CA 1
ATOM 657 C C . PRO A 1 83 ? 5.643 11.962 1.941 1.00 88.19 83 PRO A C 1
ATOM 659 O O . PRO A 1 83 ? 4.972 11.007 2.310 1.00 88.19 83 PRO A O 1
ATOM 662 N N . CYS A 1 84 ? 6.802 11.770 1.308 1.00 88.81 84 CYS A N 1
ATOM 663 C CA . CYS A 1 84 ? 7.369 10.433 1.077 1.00 88.81 84 CYS A CA 1
ATOM 664 C C . CYS A 1 84 ? 7.336 9.551 2.347 1.00 88.81 84 CYS A C 1
ATOM 666 O O . CYS A 1 84 ? 7.512 10.053 3.465 1.00 88.81 84 CYS A O 1
ATOM 668 N N . TYR A 1 85 ? 7.158 8.238 2.193 1.00 85.88 85 TYR A N 1
ATOM 669 C CA . TYR A 1 85 ? 7.180 7.262 3.289 1.00 85.88 85 TYR A CA 1
ATOM 670 C C . TYR A 1 85 ? 8.103 6.083 2.966 1.00 85.88 85 TYR A C 1
ATOM 672 O O . TYR A 1 85 ? 8.251 5.698 1.809 1.00 85.88 85 TYR A O 1
ATOM 680 N N . ASN A 1 86 ? 8.755 5.535 3.991 1.00 86.31 86 ASN A N 1
ATOM 681 C CA . ASN A 1 86 ? 9.846 4.568 3.861 1.00 86.31 86 ASN A CA 1
ATOM 682 C C . ASN A 1 86 ? 9.688 3.388 4.829 1.00 86.31 86 ASN A C 1
ATOM 684 O O . ASN A 1 86 ? 8.719 3.299 5.580 1.00 86.31 86 ASN A O 1
ATOM 688 N N . VAL A 1 87 ? 10.661 2.471 4.813 1.00 86.50 87 VAL A N 1
ATOM 689 C CA . VAL A 1 87 ? 10.734 1.355 5.765 1.00 86.50 87 VAL A CA 1
ATOM 690 C C . VAL A 1 87 ? 10.591 1.863 7.201 1.00 86.50 87 VAL A C 1
ATOM 692 O O . VAL A 1 87 ? 11.300 2.778 7.617 1.00 86.50 87 VAL A O 1
ATOM 695 N N . GLY A 1 88 ? 9.676 1.243 7.946 1.00 84.31 88 GLY A N 1
ATOM 696 C CA . GLY A 1 88 ? 9.344 1.615 9.323 1.00 84.31 88 GLY A CA 1
ATOM 697 C C . GLY A 1 88 ? 8.191 2.614 9.462 1.00 84.31 88 GLY A C 1
ATOM 698 O O . GLY A 1 88 ? 7.638 2.718 10.555 1.00 84.31 88 GLY A O 1
ATOM 699 N N . ASP A 1 89 ? 7.777 3.295 8.389 1.00 90.50 89 ASP A N 1
ATOM 700 C CA . ASP A 1 89 ? 6.556 4.103 8.407 1.00 90.50 89 ASP A CA 1
ATOM 701 C C . ASP A 1 89 ? 5.302 3.208 8.359 1.00 90.50 89 ASP A C 1
ATOM 703 O O . ASP A 1 89 ? 5.275 2.143 7.728 1.00 90.50 89 ASP A O 1
ATOM 707 N N . THR A 1 90 ? 4.236 3.680 9.005 1.00 89.69 90 THR A N 1
ATOM 708 C CA . THR A 1 90 ? 2.878 3.137 8.880 1.00 89.69 90 THR A CA 1
ATOM 709 C C . THR A 1 90 ? 2.025 4.109 8.080 1.00 89.69 90 THR A C 1
ATOM 711 O O . THR A 1 90 ? 1.951 5.295 8.413 1.00 89.69 90 THR A 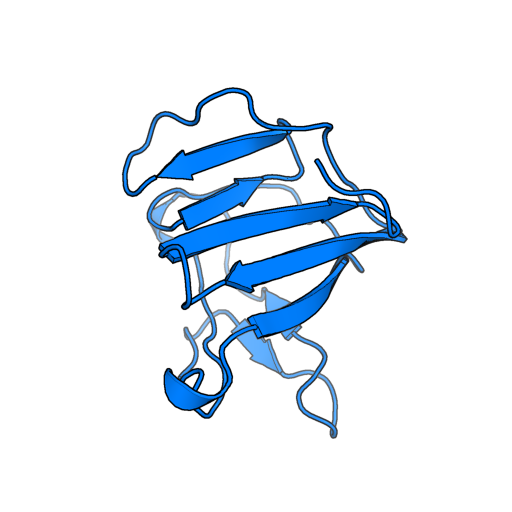O 1
ATOM 714 N N . VAL A 1 91 ? 1.386 3.608 7.024 1.00 91.69 91 VAL A N 1
ATOM 715 C CA . VAL A 1 91 ? 0.503 4.387 6.153 1.00 91.69 91 VAL A CA 1
ATOM 716 C C . VAL A 1 91 ? -0.914 3.857 6.293 1.00 91.69 91 VAL A C 1
ATOM 718 O O . VAL A 1 91 ? -1.166 2.677 6.048 1.00 91.69 91 VAL A O 1
ATOM 721 N N . GLY A 1 92 ? -1.837 4.725 6.692 1.00 90.12 92 GLY A N 1
ATOM 722 C CA . GLY A 1 92 ? -3.260 4.419 6.729 1.00 90.12 92 GLY A CA 1
ATOM 723 C C . GLY A 1 92 ? -3.971 4.888 5.470 1.00 90.12 92 GLY A C 1
ATOM 724 O O . GLY A 1 92 ? -3.605 5.901 4.874 1.00 90.12 92 GLY A O 1
ATOM 725 N N . CYS A 1 93 ? -5.015 4.161 5.089 1.00 91.31 93 CYS A N 1
ATOM 726 C CA . CYS A 1 93 ? -5.971 4.560 4.066 1.00 91.31 93 CYS A CA 1
ATOM 727 C C . CYS A 1 93 ? -7.373 4.487 4.671 1.00 91.31 93 CYS A C 1
ATOM 729 O O . CYS A 1 93 ? -7.825 3.431 5.125 1.00 91.31 93 CYS A O 1
ATOM 731 N N . GLY A 1 94 ? -8.058 5.622 4.677 1.00 89.62 94 GLY A N 1
ATOM 732 C CA . GLY A 1 94 ? -9.438 5.744 5.104 1.00 89.62 94 GLY A CA 1
ATOM 733 C C . GLY A 1 94 ? -10.361 5.976 3.920 1.00 89.62 94 GLY A C 1
ATOM 734 O O . GLY A 1 94 ? -10.027 6.722 3.004 1.00 89.62 94 GLY A O 1
ATOM 735 N N . ILE A 1 95 ? -11.524 5.330 3.941 1.00 87.19 95 ILE A N 1
ATOM 736 C CA . ILE A 1 95 ? -12.583 5.508 2.948 1.00 87.19 95 ILE A CA 1
ATOM 737 C C . ILE A 1 95 ? -13.838 5.944 3.692 1.00 87.19 95 ILE A C 1
ATOM 739 O O . ILE A 1 95 ? -14.369 5.207 4.529 1.00 87.19 95 ILE A O 1
ATOM 743 N N . ASN A 1 96 ? -14.297 7.153 3.392 1.00 85.75 96 ASN A N 1
ATOM 744 C CA . ASN A 1 96 ? -15.517 7.725 3.928 1.00 85.75 96 ASN A CA 1
ATOM 745 C C . ASN A 1 96 ? -16.622 7.638 2.868 1.00 85.75 96 ASN A C 1
ATOM 747 O O . ASN A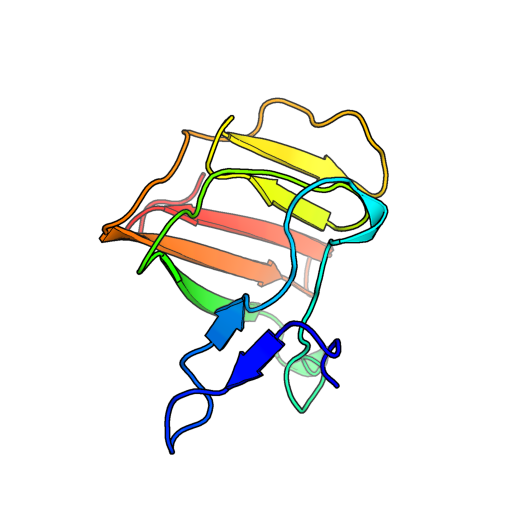 1 96 ? -16.654 8.391 1.897 1.00 85.75 96 ASN A O 1
ATOM 751 N N . PHE A 1 97 ? -17.553 6.708 3.062 1.00 83.12 97 PHE A N 1
ATOM 752 C CA . PHE A 1 97 ? -18.684 6.503 2.158 1.00 83.12 97 PHE A CA 1
ATOM 753 C C . PHE A 1 97 ? -19.769 7.572 2.310 1.00 83.12 97 PHE A C 1
ATOM 755 O O . PHE A 1 97 ? -20.603 7.706 1.419 1.00 83.12 97 PHE A O 1
ATOM 762 N N . LEU A 1 98 ? -19.765 8.351 3.399 1.00 84.06 98 LEU A N 1
ATOM 763 C CA . LEU A 1 98 ? -20.763 9.402 3.622 1.00 84.06 98 LEU A CA 1
ATOM 764 C C . LEU A 1 98 ? -20.550 10.598 2.691 1.00 84.06 98 LEU A C 1
ATOM 766 O O . LEU A 1 98 ? -21.519 11.217 2.257 1.00 84.06 98 LEU A O 1
ATOM 770 N N . ASN A 1 99 ? -19.293 10.922 2.388 1.00 87.81 99 ASN A N 1
ATOM 771 C CA . ASN A 1 99 ? -18.916 12.031 1.510 1.00 87.81 99 ASN A CA 1
ATOM 772 C C . ASN A 1 99 ? -18.104 11.586 0.278 1.00 87.81 99 ASN A C 1
ATOM 774 O O . ASN A 1 99 ? -17.666 12.439 -0.489 1.00 87.81 99 ASN A O 1
ATOM 778 N N . MET A 1 100 ? -17.948 10.273 0.073 1.00 82.88 100 MET A N 1
ATOM 779 C CA . MET A 1 100 ? -17.195 9.665 -1.030 1.00 82.88 100 MET A CA 1
ATOM 780 C C . MET A 1 100 ? -15.724 10.107 -1.096 1.00 82.88 100 MET A C 1
ATOM 782 O O . MET A 1 100 ? -15.189 10.369 -2.173 1.00 82.88 100 MET A O 1
ATOM 786 N N . GLU A 1 101 ? -15.065 10.178 0.056 1.00 86.38 101 GLU A N 1
ATOM 787 C CA . GLU A 1 101 ? -13.684 10.641 0.181 1.00 86.38 101 GLU A CA 1
ATOM 788 C C . GLU A 1 101 ? -12.725 9.497 0.528 1.00 86.38 101 GLU A C 1
ATOM 790 O O . GLU A 1 101 ? -13.052 8.597 1.305 1.00 86.38 101 GLU A O 1
ATOM 795 N N . ILE A 1 102 ? -11.514 9.564 -0.027 1.00 85.94 102 ILE A N 1
ATOM 796 C CA . ILE A 1 102 ? -10.366 8.772 0.418 1.00 85.94 102 ILE A CA 1
ATOM 797 C C . ILE A 1 102 ? -9.396 9.732 1.099 1.00 85.94 102 ILE A C 1
ATOM 799 O O . ILE A 1 102 ? -9.041 10.753 0.515 1.00 85.94 102 ILE A O 1
ATOM 803 N N . PHE A 1 103 ? -8.951 9.391 2.304 1.00 88.62 103 PHE A N 1
ATOM 804 C CA . PHE A 1 103 ? -7.914 10.129 3.023 1.00 88.62 103 PHE A CA 1
ATOM 805 C C . PHE A 1 103 ? -6.787 9.187 3.427 1.00 88.62 103 PHE A C 1
ATOM 807 O O . PHE A 1 103 ? -6.992 7.981 3.585 1.00 88.62 103 PHE A O 1
ATOM 814 N N . PHE A 1 104 ? -5.597 9.738 3.631 1.00 89.94 104 PHE A N 1
ATOM 815 C CA . PHE A 1 104 ? -4.445 8.957 4.054 1.00 89.94 104 PHE A CA 1
ATOM 816 C C . PHE A 1 104 ? -3.933 9.447 5.402 1.00 89.94 104 PHE A C 1
ATOM 818 O O . PHE A 1 104 ? -4.192 10.570 5.838 1.00 89.94 104 PHE A O 1
ATOM 825 N N . THR A 1 105 ? -3.208 8.574 6.087 1.00 92.06 105 THR A N 1
ATOM 826 C CA . THR A 1 105 ? -2.457 8.937 7.283 1.00 92.06 105 THR A CA 1
ATOM 827 C C . THR A 1 105 ? -1.026 8.451 7.144 1.00 92.06 105 THR A C 1
ATOM 829 O O . THR A 1 105 ? -0.752 7.439 6.497 1.00 92.06 105 THR A O 1
ATOM 832 N N . LYS A 1 106 ? -0.099 9.161 7.778 1.00 90.69 106 LYS A N 1
ATOM 833 C CA . LYS A 1 106 ? 1.269 8.701 7.982 1.00 90.69 106 LYS A CA 1
ATOM 834 C C . LYS A 1 106 ? 1.585 8.758 9.468 1.00 90.69 106 LYS A C 1
ATOM 836 O O . LYS A 1 106 ? 1.518 9.827 10.068 1.00 90.69 106 LYS A O 1
ATOM 841 N N 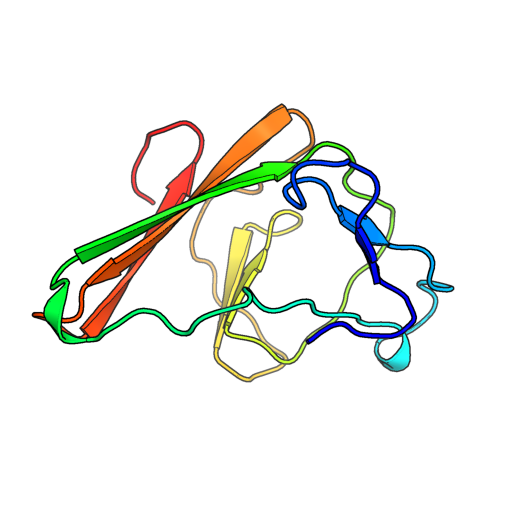. ASN A 1 107 ? 1.935 7.618 10.057 1.00 91.19 107 ASN A N 1
ATOM 842 C CA . ASN A 1 107 ? 2.279 7.490 11.477 1.00 91.19 107 ASN A CA 1
ATOM 843 C C . ASN A 1 107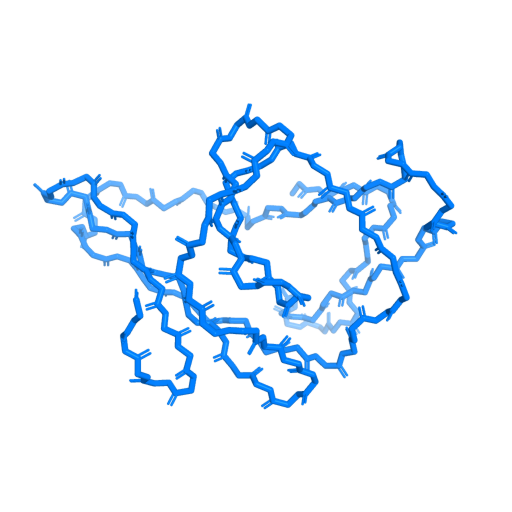 ? 1.222 8.132 12.403 1.00 91.19 107 ASN A C 1
ATOM 845 O O . ASN A 1 107 ? 1.555 8.840 13.351 1.00 91.19 107 ASN A O 1
ATOM 849 N N . GLY A 1 108 ? -0.061 7.920 12.086 1.00 88.06 108 GLY A N 1
ATOM 850 C CA . GLY A 1 108 ? -1.201 8.453 12.841 1.00 88.06 108 GLY A CA 1
ATOM 851 C C . GLY A 1 108 ? -1.588 9.908 12.535 1.00 88.06 108 GLY A C 1
ATOM 852 O O . GLY A 1 108 ? -2.532 10.409 13.141 1.00 88.06 108 GLY A O 1
ATOM 853 N N . ILE A 1 109 ? -0.908 10.591 11.607 1.00 91.06 109 ILE A N 1
ATOM 854 C CA . ILE A 1 109 ? -1.195 11.984 11.223 1.00 91.06 109 ILE A CA 1
ATOM 855 C C . ILE A 1 109 ? -1.898 12.010 9.859 1.00 91.06 109 ILE A C 1
ATOM 857 O O . ILE A 1 109 ? -1.392 11.420 8.908 1.00 91.06 109 ILE A O 1
ATOM 861 N N . ASN A 1 110 ? -3.052 12.682 9.767 1.00 90.69 110 ASN A N 1
ATOM 862 C CA . ASN A 1 110 ? -3.796 12.897 8.515 1.00 90.69 110 ASN A CA 1
ATOM 863 C C . ASN A 1 110 ? -2.995 13.792 7.545 1.00 90.69 110 ASN A C 1
ATOM 865 O O . ASN A 1 110 ? -2.340 14.738 7.993 1.00 90.69 110 ASN A O 1
ATOM 869 N N . ILE A 1 111 ? -3.026 13.458 6.253 1.00 86.31 111 ILE A N 1
ATOM 870 C CA . ILE A 1 111 ? -2.257 14.085 5.164 1.00 86.31 111 ILE A CA 1
ATOM 871 C C . ILE A 1 111 ? -3.148 14.383 3.966 1.00 86.31 111 ILE A C 1
ATOM 873 O O . ILE A 1 111 ? -4.027 13.542 3.667 1.00 86.31 111 ILE A O 1
#

Sequence (111 aa):
DCWPYVTIIDQDNLKV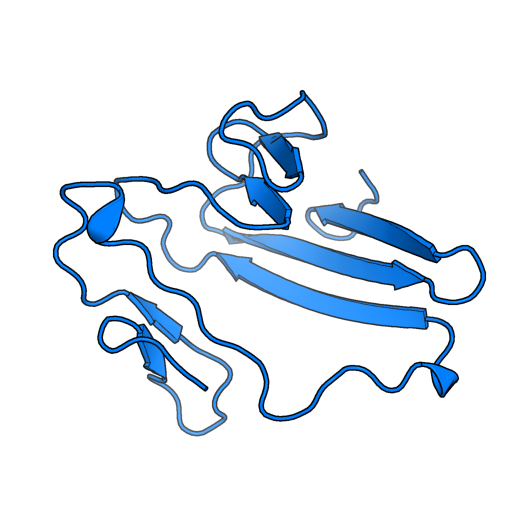EYNGPGRTSSDAAAIRTNKPIPPEVGLYYFEITVLNSGERWVHGTIGYHGDNGRLYHERGTGEFFGPCYNVGDTVGCGINFLNMEIFFTKNGINI

Radius of gyration: 14.49 Å; Cα contacts (8 Å, |Δi|>4): 198; chains: 1; bounding box: 37×34×30 Å

Nearest PDB structures (foldseek):
  5ji9-assembly1_A  TM=9.158E-01  e=3.406E-08  Homo sapiens
  5jia-assembly2_B  TM=9.080E-01  e=6.647E-08  Mus musculus
  6swy-assembly1_1  TM=7.318E-01  e=2.446E-03  Saccharomyces cerevisiae S288C
  8vjk-assembly1_B  TM=8.381E-01  e=1.609E-02  Mus musculus
  8uxf-assembly1_A  TM=7.386E-01  e=6.872E-03  Homo sapiens

Solvent-accessible surface area (backbone atoms only — not comparable to full-atom values): 6908 Å² total; per-residue (Å²): 94,67,33,94,32,51,42,71,79,46,94,84,67,81,41,76,44,82,73,50,85,59,81,45,61,90,46,56,72,60,73,53,71,96,63,81,84,65,74,85,63,42,62,48,76,53,74,49,70,38,84,68,77,80,91,73,75,66,79,77,46,80,43,79,37,39,91,73,8,22,37,21,73,74,38,88,68,57,44,88,66,49,77,59,50,52,65,78,40,38,40,33,48,35,42,32,59,81,78,73,42,76,49,39,26,51,74,89,41,79,92

Organism: NCBI:txid60492

Mean predicted aligned error: 6.61 Å